Protein AF-A0A9E5Z6N0-F1 (afdb_monomer_lite)

Radius of gyration: 14.16 Å; chains: 1; bounding box: 30×36×36 Å

Foldseek 3Di:
DAPVLDPPWDKDWPDWDWDADPVRWTKIWTWMDTPFKIKIKIKTFAPFLVVLLVVLVVLLVVLVVVVADADQDVVFRSKSAWDWDDDPNAIWIWIWGDAGRMIMIMIMGGDPRNPCSVVVVVSVNVVVVD

Structure (mmCIF, N/CA/C/O backbone):
data_AF-A0A9E5Z6N0-F1
#
_entry.id   AF-A0A9E5Z6N0-F1
#
loop_
_atom_site.group_PDB
_atom_site.id
_atom_site.type_symbol
_atom_site.label_atom_id
_atom_site.label_alt_id
_atom_site.label_comp_id
_atom_site.label_asym_id
_atom_site.label_entity_id
_atom_site.label_seq_id
_atom_site.pdbx_PDB_ins_code
_atom_site.Cartn_x
_atom_site.Cartn_y
_atom_site.Cartn_z
_atom_site.occupancy
_atom_site.B_iso_or_equiv
_atom_site.auth_seq_id
_atom_site.auth_comp_id
_atom_site.auth_asym_id
_atom_site.auth_atom_id
_atom_site.pdbx_PDB_model_num
ATOM 1 N N . MET A 1 1 ? 2.341 -9.655 0.772 1.00 87.31 1 MET A N 1
ATOM 2 C CA . MET A 1 1 ? 2.734 -10.115 -0.575 1.00 87.31 1 MET A CA 1
ATOM 3 C C . MET A 1 1 ? 4.018 -10.941 -0.526 1.00 87.31 1 MET A C 1
ATOM 5 O O . MET A 1 1 ? 4.693 -10.983 0.503 1.00 87.31 1 MET A O 1
ATOM 9 N N . SER A 1 2 ? 4.306 -11.648 -1.619 1.00 91.06 2 SER A N 1
ATOM 10 C CA . SER A 1 2 ? 5.485 -12.487 -1.858 1.00 91.06 2 SER A CA 1
ATOM 11 C C . SER A 1 2 ? 5.763 -12.604 -3.370 1.00 91.06 2 SER A C 1
ATOM 13 O O . SER A 1 2 ? 4.871 -12.320 -4.172 1.00 91.06 2 SER A O 1
ATOM 15 N N . PRO A 1 3 ? 6.942 -13.091 -3.799 1.00 91.31 3 PRO A N 1
ATOM 16 C CA . PRO A 1 3 ? 7.236 -13.311 -5.219 1.00 91.31 3 PRO A CA 1
ATOM 17 C C . PRO A 1 3 ? 6.233 -14.207 -5.962 1.00 91.31 3 PRO A C 1
ATOM 19 O O . PRO A 1 3 ? 5.985 -14.009 -7.148 1.00 91.31 3 PRO A O 1
ATOM 22 N N . ALA A 1 4 ? 5.611 -15.167 -5.268 1.00 90.81 4 ALA A N 1
ATOM 23 C CA . ALA A 1 4 ? 4.626 -16.080 -5.855 1.00 90.81 4 ALA A CA 1
ATOM 24 C C . ALA A 1 4 ? 3.351 -15.373 -6.350 1.00 90.81 4 ALA A C 1
ATOM 26 O O . ALA A 1 4 ? 2.575 -15.954 -7.108 1.00 90.81 4 ALA A O 1
ATOM 27 N N . ASP A 1 5 ? 3.144 -14.122 -5.939 1.00 90.00 5 ASP A N 1
ATOM 28 C CA . ASP A 1 5 ? 1.986 -13.319 -6.318 1.00 90.00 5 ASP A CA 1
ATOM 29 C C . ASP A 1 5 ? 2.128 -12.699 -7.725 1.00 90.00 5 ASP A C 1
ATOM 31 O O . ASP A 1 5 ? 1.175 -12.120 -8.240 1.00 90.00 5 ASP A O 1
ATOM 35 N N . PHE A 1 6 ? 3.287 -12.876 -8.374 1.00 88.56 6 PHE A N 1
ATOM 36 C CA . PHE A 1 6 ? 3.613 -12.345 -9.701 1.00 88.56 6 PHE A CA 1
ATOM 37 C C . PHE A 1 6 ? 3.941 -13.473 -10.697 1.00 88.56 6 PHE A C 1
ATOM 39 O O . PHE A 1 6 ? 5.093 -13.643 -11.110 1.00 88.56 6 PHE A O 1
ATOM 46 N N . PRO A 1 7 ? 2.952 -14.292 -11.098 1.00 86.69 7 PRO A N 1
ATOM 47 C CA . PRO A 1 7 ? 3.198 -15.434 -11.969 1.00 86.69 7 PRO A CA 1
ATOM 48 C C . PRO A 1 7 ? 3.747 -14.992 -13.331 1.00 86.69 7 PRO A C 1
ATOM 50 O O . PRO A 1 7 ? 3.228 -14.079 -13.970 1.00 86.69 7 PRO A O 1
ATOM 53 N N . GLY A 1 8 ? 4.799 -15.672 -13.790 1.00 87.31 8 GLY A N 1
ATOM 54 C CA . GLY A 1 8 ? 5.452 -15.370 -15.068 1.00 87.31 8 GLY A CA 1
ATOM 55 C C . GLY A 1 8 ? 6.408 -14.175 -15.033 1.00 87.31 8 GLY A C 1
ATOM 56 O O . GLY A 1 8 ? 6.970 -13.835 -16.071 1.00 87.31 8 GLY A O 1
ATOM 57 N N . GLN A 1 9 ? 6.628 -13.564 -13.866 1.00 88.06 9 GLN A N 1
ATOM 58 C CA . GLN A 1 9 ? 7.607 -12.495 -13.678 1.00 88.06 9 GLN A CA 1
ATOM 59 C C . GLN A 1 9 ? 8.729 -12.959 -12.746 1.00 88.06 9 GLN A C 1
ATOM 61 O O . GLN A 1 9 ? 8.502 -13.690 -11.783 1.00 88.06 9 GLN A O 1
ATOM 66 N N . ALA A 1 10 ? 9.958 -12.529 -13.031 1.00 91.38 10 ALA A N 1
ATOM 67 C CA . ALA A 1 10 ? 11.084 -12.730 -12.129 1.00 91.38 10 ALA A CA 1
ATOM 68 C C . ALA A 1 10 ? 11.035 -11.654 -11.036 1.00 91.38 10 ALA A C 1
ATOM 70 O O . ALA A 1 10 ? 11.546 -10.554 -11.230 1.00 91.38 10 ALA A O 1
ATOM 71 N N . VAL A 1 11 ? 10.379 -11.970 -9.917 1.00 94.31 11 VAL A N 1
ATOM 72 C CA . VAL A 1 11 ? 10.282 -11.094 -8.743 1.00 94.31 11 VAL A CA 1
ATOM 73 C C . VAL A 1 11 ? 11.128 -11.655 -7.606 1.00 94.31 11 VAL A C 1
ATOM 75 O O . VAL A 1 11 ? 11.117 -12.858 -7.350 1.00 94.31 11 VAL A O 1
ATOM 78 N N . THR A 1 12 ? 11.860 -10.782 -6.922 1.00 94.00 12 THR A N 1
ATOM 79 C CA . THR A 1 12 ? 12.692 -11.117 -5.760 1.00 94.00 12 THR A CA 1
ATOM 80 C C . THR A 1 12 ? 12.160 -10.393 -4.530 1.00 94.00 12 THR A C 1
ATOM 82 O O . THR A 1 12 ? 11.777 -9.230 -4.625 1.00 94.00 12 THR A O 1
ATOM 85 N N . GLU A 1 13 ? 12.120 -11.076 -3.384 1.00 95.38 13 GLU A N 1
ATOM 86 C CA . GLU A 1 13 ? 11.900 -10.429 -2.086 1.00 95.38 13 GLU A CA 1
ATOM 87 C C . GLU A 1 13 ? 13.240 -9.888 -1.589 1.00 95.38 13 GLU A C 1
ATOM 89 O O . GLU A 1 13 ? 14.151 -10.664 -1.302 1.00 95.38 13 GLU A O 1
ATOM 94 N N . ASN A 1 14 ? 13.366 -8.562 -1.535 1.00 92.12 14 ASN A N 1
ATOM 95 C CA . ASN A 1 14 ? 14.593 -7.900 -1.094 1.00 92.12 14 ASN A CA 1
ATOM 96 C C . ASN A 1 14 ? 14.654 -7.835 0.432 1.00 92.12 14 ASN A C 1
ATOM 98 O O . ASN A 1 14 ? 15.719 -7.999 1.026 1.00 92.12 14 ASN A O 1
ATOM 102 N N . SER A 1 15 ? 13.506 -7.578 1.065 1.00 90.50 15 SER A N 1
ATOM 103 C CA . SER A 1 15 ? 13.393 -7.450 2.512 1.00 90.50 15 SER A CA 1
ATOM 104 C C . SER A 1 15 ? 11.999 -7.825 3.011 1.00 90.50 15 SER A C 1
ATOM 106 O O . SER A 1 15 ? 10.985 -7.656 2.325 1.00 90.50 15 SER A O 1
ATOM 108 N N . ARG A 1 16 ? 11.968 -8.325 4.249 1.00 92.06 16 ARG A N 1
ATOM 109 C CA . ARG A 1 16 ? 10.760 -8.525 5.043 1.00 92.06 16 ARG A CA 1
ATOM 110 C C . ARG A 1 16 ? 11.067 -8.192 6.486 1.00 92.06 16 ARG A C 1
ATOM 112 O O . ARG A 1 16 ? 11.857 -8.871 7.139 1.00 92.06 16 ARG A O 1
ATOM 119 N N . GLU A 1 17 ? 10.400 -7.166 6.977 1.00 88.75 17 GLU A N 1
ATOM 120 C CA . GLU A 1 17 ? 10.541 -6.686 8.340 1.00 88.75 17 GLU A CA 1
ATOM 121 C C . GLU A 1 17 ? 9.200 -6.840 9.046 1.00 88.75 17 GLU A C 1
ATOM 123 O O . GLU A 1 17 ? 8.156 -6.453 8.524 1.00 88.75 17 GLU A O 1
ATOM 128 N N . ALA A 1 18 ? 9.227 -7.442 10.229 1.00 85.19 18 ALA A N 1
ATOM 129 C CA . ALA A 1 18 ? 8.089 -7.493 11.128 1.00 85.19 18 ALA A CA 1
ATOM 130 C C . ALA A 1 18 ? 8.493 -6.810 12.430 1.00 85.19 18 ALA A C 1
ATOM 132 O O . ALA A 1 18 ? 9.592 -7.033 12.940 1.00 85.19 18 ALA A O 1
ATOM 133 N N . GLY A 1 19 ? 7.608 -5.981 12.958 1.00 83.69 19 GLY A N 1
ATOM 134 C CA . GLY A 1 19 ? 7.862 -5.226 14.169 1.00 83.69 19 GLY A CA 1
ATOM 135 C C . GLY A 1 19 ? 6.582 -4.670 14.758 1.00 83.69 19 GLY A C 1
ATOM 136 O O . GLY A 1 19 ? 5.481 -5.124 14.453 1.00 83.69 19 GLY A O 1
ATOM 137 N N . GLU A 1 20 ? 6.752 -3.666 15.599 1.00 79.56 20 GLU A N 1
ATOM 138 C CA . GLU A 1 20 ? 5.667 -2.911 16.199 1.00 79.56 20 GLU A CA 1
ATOM 139 C C . GLU A 1 20 ? 5.832 -1.436 15.828 1.00 79.56 20 GLU A C 1
ATOM 141 O O . GLU A 1 20 ? 6.952 -0.934 15.695 1.00 79.56 20 GLU A O 1
ATOM 146 N N . THR A 1 21 ? 4.722 -0.731 15.641 1.00 74.62 21 THR A N 1
ATOM 147 C CA . THR A 1 21 ? 4.728 0.733 15.561 1.00 74.62 21 THR A CA 1
ATOM 148 C C . THR A 1 21 ? 5.085 1.342 16.923 1.00 74.62 21 THR A C 1
ATOM 150 O O . THR A 1 21 ? 5.135 0.664 17.951 1.00 74.62 21 THR A O 1
ATOM 153 N N . SER A 1 22 ? 5.236 2.669 16.974 1.00 70.12 22 SER A N 1
ATOM 154 C CA . SER A 1 22 ? 5.395 3.412 18.235 1.00 70.12 22 SER A CA 1
ATOM 155 C C . SER A 1 22 ? 4.247 3.224 19.236 1.00 70.12 22 SER A C 1
ATOM 157 O O . SER A 1 22 ? 4.408 3.567 2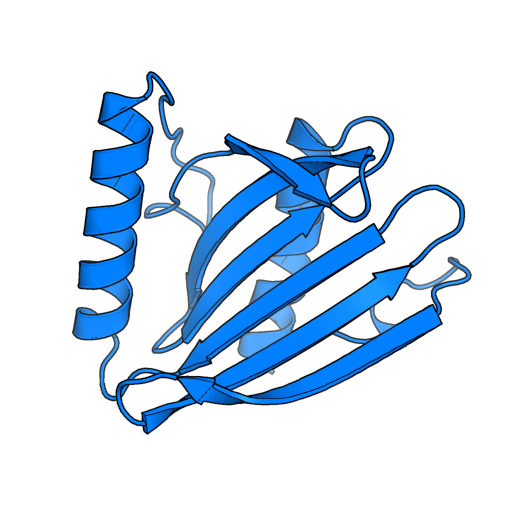0.404 1.00 70.12 22 SER A O 1
ATOM 159 N N . SER A 1 23 ? 3.103 2.702 18.791 1.00 67.44 23 SER A N 1
ATOM 160 C CA . SER A 1 23 ? 1.921 2.444 19.616 1.00 67.44 23 SER A CA 1
ATOM 161 C C . SER A 1 23 ? 1.676 0.941 19.824 1.00 67.44 23 SER A C 1
ATOM 163 O O . SER A 1 23 ? 0.569 0.539 20.169 1.00 67.44 23 SER A O 1
ATOM 165 N N . ALA A 1 24 ? 2.711 0.111 19.640 1.00 73.62 24 ALA A N 1
ATOM 166 C CA . ALA A 1 24 ? 2.661 -1.346 19.786 1.00 73.62 24 ALA A CA 1
ATOM 167 C C . ALA A 1 24 ? 1.689 -2.055 18.818 1.00 73.62 24 ALA A C 1
ATOM 169 O O . ALA A 1 24 ? 1.262 -3.183 19.073 1.00 73.62 24 ALA A O 1
ATOM 170 N N . GLU A 1 25 ? 1.330 -1.427 17.692 1.00 81.69 25 GLU A N 1
ATOM 171 C CA . GLU A 1 25 ? 0.566 -2.119 16.653 1.00 81.69 25 GLU A CA 1
ATOM 172 C C . GLU A 1 25 ? 1.500 -3.016 15.834 1.00 81.69 25 GLU A C 1
ATOM 174 O O . GLU A 1 25 ? 2.516 -2.523 15.334 1.00 81.69 25 GLU A O 1
ATOM 179 N N . PRO A 1 26 ? 1.172 -4.305 15.631 1.00 87.12 26 PRO A N 1
ATOM 180 C CA . PRO A 1 26 ? 1.952 -5.163 14.754 1.00 87.12 26 PRO A CA 1
ATOM 181 C C . PRO A 1 26 ? 2.043 -4.567 13.350 1.00 87.12 26 PRO A C 1
ATOM 183 O O . PRO A 1 26 ? 1.026 -4.260 12.721 1.00 87.12 26 PRO A O 1
ATOM 186 N N . ALA A 1 27 ? 3.265 -4.441 12.851 1.00 90.69 27 ALA A N 1
ATOM 187 C CA . ALA A 1 27 ? 3.566 -3.908 11.539 1.00 90.69 27 ALA A CA 1
ATOM 188 C C . ALA A 1 27 ? 4.412 -4.899 10.742 1.00 90.69 27 ALA A C 1
ATOM 190 O O . ALA A 1 27 ? 5.323 -5.538 11.270 1.00 90.69 27 ALA A O 1
ATOM 191 N N . VAL A 1 28 ? 4.111 -5.017 9.455 1.00 92.00 28 VAL A N 1
ATOM 192 C CA . VAL A 1 28 ? 4.893 -5.803 8.504 1.00 92.00 28 VAL A CA 1
ATOM 193 C C . VAL A 1 28 ? 5.203 -4.931 7.301 1.00 92.00 28 VAL A C 1
ATOM 195 O O . VAL A 1 28 ? 4.316 -4.269 6.769 1.00 92.00 28 VAL A O 1
ATOM 198 N N . GLN A 1 29 ? 6.450 -4.959 6.851 1.00 93.56 29 GLN A N 1
ATOM 199 C CA . GLN A 1 29 ? 6.888 -4.335 5.615 1.00 93.56 29 GLN A CA 1
ATOM 200 C C . GLN A 1 29 ? 7.556 -5.382 4.728 1.00 93.56 29 GLN A C 1
ATOM 202 O O . GLN A 1 29 ? 8.379 -6.166 5.198 1.00 93.56 29 GLN A O 1
ATOM 207 N N . VAL A 1 30 ? 7.189 -5.402 3.451 1.00 95.50 30 VAL A N 1
ATOM 208 C CA . VAL A 1 30 ? 7.762 -6.297 2.445 1.00 95.50 30 VAL A CA 1
ATOM 209 C C . VAL A 1 30 ? 8.158 -5.473 1.235 1.00 95.50 30 VAL A C 1
ATOM 211 O O . VAL A 1 30 ? 7.338 -4.727 0.698 1.00 95.50 30 VAL A O 1
ATOM 214 N N . GLU A 1 31 ? 9.398 -5.638 0.788 1.00 97.31 31 GLU A N 1
ATOM 215 C CA . GLU A 1 31 ? 9.883 -5.050 -0.455 1.00 97.31 31 GLU A CA 1
ATOM 216 C C . GLU A 1 31 ? 10.136 -6.137 -1.496 1.00 97.31 31 GLU A C 1
ATOM 218 O O . GLU A 1 31 ? 10.890 -7.087 -1.262 1.00 97.31 31 GLU A O 1
ATOM 223 N N . LEU A 1 32 ? 9.514 -5.978 -2.662 1.00 96.62 32 LEU A N 1
ATOM 224 C CA . LEU A 1 32 ? 9.657 -6.868 -3.804 1.00 96.62 32 LEU A CA 1
ATOM 225 C C . LEU A 1 32 ? 10.150 -6.081 -5.020 1.00 96.62 32 LEU A C 1
ATOM 227 O O . LEU A 1 32 ? 9.587 -5.035 -5.340 1.00 96.62 32 LEU A O 1
ATOM 231 N N . SER A 1 33 ? 11.124 -6.618 -5.751 1.00 96.00 33 SER A N 1
ATOM 232 C CA . SER A 1 33 ? 11.578 -6.045 -7.024 1.00 96.00 33 SER A CA 1
ATOM 233 C C . SER A 1 33 ? 11.354 -7.005 -8.181 1.00 96.00 33 SER A C 1
ATOM 235 O O . SER A 1 33 ? 11.724 -8.178 -8.112 1.00 96.00 33 SER A O 1
ATOM 237 N N . GLY A 1 34 ? 10.759 -6.484 -9.252 1.00 93.38 34 GLY A N 1
ATOM 238 C CA . GLY A 1 34 ? 10.741 -7.089 -10.578 1.00 93.38 34 GLY A CA 1
ATOM 239 C C . GLY A 1 34 ? 11.799 -6.467 -11.492 1.00 93.38 34 GLY A C 1
ATOM 240 O O . GLY A 1 34 ? 12.664 -5.714 -11.052 1.00 93.38 34 GLY A O 1
ATOM 241 N N . ALA A 1 35 ? 11.725 -6.770 -12.788 1.00 91.75 35 ALA A N 1
ATOM 242 C CA . ALA A 1 35 ? 12.686 -6.259 -13.770 1.00 91.75 35 ALA A CA 1
ATOM 243 C C . ALA A 1 35 ? 12.604 -4.733 -13.976 1.00 91.75 35 ALA A C 1
ATOM 245 O O . ALA A 1 35 ? 13.611 -4.105 -14.292 1.00 91.75 35 ALA A O 1
ATOM 246 N N . ASP A 1 36 ? 11.413 -4.149 -13.830 1.00 92.62 36 ASP A N 1
ATOM 247 C CA . ASP A 1 36 ? 11.114 -2.749 -14.155 1.00 92.62 36 ASP A CA 1
ATOM 248 C C . ASP A 1 36 ? 10.308 -2.020 -13.066 1.00 92.62 36 ASP A C 1
ATOM 250 O O . ASP A 1 36 ? 9.803 -0.918 -13.299 1.00 92.62 36 ASP A O 1
ATOM 254 N N . PHE A 1 37 ? 10.176 -2.622 -11.882 1.00 95.25 37 PHE A N 1
ATOM 255 C CA . PHE A 1 37 ? 9.449 -2.040 -10.760 1.00 95.25 37 PHE A CA 1
ATOM 256 C C . PHE A 1 37 ? 9.987 -2.524 -9.414 1.00 95.25 37 PHE A C 1
ATOM 258 O O . PHE A 1 37 ? 10.504 -3.635 -9.288 1.00 95.25 37 PHE A O 1
ATOM 265 N N . THR A 1 38 ? 9.740 -1.718 -8.390 1.00 97.19 38 THR A N 1
ATOM 266 C CA . THR A 1 38 ? 9.826 -2.101 -6.984 1.00 97.19 38 THR A CA 1
ATOM 267 C C . THR A 1 38 ? 8.489 -1.793 -6.322 1.00 97.19 38 THR A C 1
ATOM 269 O O . THR A 1 38 ? 7.932 -0.709 -6.502 1.00 97.19 38 THR A O 1
ATOM 272 N N . VAL A 1 39 ? 7.968 -2.759 -5.568 1.00 97.12 39 VAL A N 1
ATOM 273 C CA . VAL A 1 39 ? 6.810 -2.595 -4.690 1.00 97.12 39 VAL A CA 1
ATOM 274 C C . VAL A 1 39 ? 7.283 -2.643 -3.250 1.00 97.12 39 VAL A C 1
ATOM 276 O O . VAL A 1 39 ? 7.908 -3.616 -2.833 1.00 97.12 39 VAL A O 1
ATOM 279 N N . LEU A 1 40 ? 6.900 -1.632 -2.481 1.00 97.44 40 LEU A N 1
ATOM 280 C CA . LEU A 1 40 ? 6.949 -1.655 -1.030 1.00 97.44 40 LEU A CA 1
ATOM 281 C C . LEU A 1 40 ? 5.519 -1.749 -0.494 1.00 97.44 40 LEU A C 1
ATOM 283 O O . LEU A 1 40 ? 4.712 -0.835 -0.669 1.00 97.44 40 LEU A O 1
ATOM 287 N N . GLU A 1 41 ? 5.208 -2.862 0.158 1.00 96.12 41 GLU A N 1
ATOM 288 C CA . GLU A 1 41 ? 3.968 -3.053 0.904 1.00 96.12 41 GLU A CA 1
ATOM 289 C C . GLU A 1 41 ? 4.258 -2.844 2.388 1.00 96.12 41 GLU A C 1
ATOM 291 O O . GLU A 1 41 ? 5.173 -3.450 2.945 1.00 96.12 41 GLU A O 1
ATOM 296 N N . SER A 1 42 ? 3.462 -2.011 3.049 1.00 94.62 42 SER A N 1
ATOM 297 C CA . SER A 1 42 ? 3.471 -1.891 4.505 1.00 94.62 42 SER A CA 1
ATOM 298 C C . SER A 1 42 ? 2.070 -2.121 5.044 1.00 94.62 42 SER A C 1
ATOM 300 O O . SER A 1 42 ? 1.106 -1.540 4.551 1.00 94.62 42 SER A O 1
ATOM 302 N N . LEU A 1 43 ? 1.958 -2.948 6.073 1.00 93.62 43 LEU A N 1
ATOM 303 C CA . LEU A 1 43 ? 0.713 -3.278 6.744 1.00 93.62 43 LEU A CA 1
ATOM 304 C C . LEU A 1 43 ? 0.858 -2.980 8.230 1.00 93.62 43 LEU A C 1
ATOM 306 O O . LEU A 1 43 ? 1.803 -3.447 8.857 1.00 93.62 43 LEU A O 1
ATOM 310 N N . VAL A 1 44 ? -0.101 -2.251 8.793 1.00 93.50 44 VAL A N 1
ATOM 311 C CA . VAL A 1 44 ? -0.214 -2.020 10.239 1.00 93.50 44 VAL A CA 1
ATOM 312 C C . VAL A 1 44 ? -1.547 -2.577 10.716 1.00 93.50 44 VAL A C 1
ATOM 314 O O . VAL A 1 44 ? -2.599 -2.215 10.185 1.00 93.50 44 VAL A O 1
ATOM 317 N N . LEU A 1 45 ? -1.509 -3.473 11.700 1.00 93.31 45 LEU A N 1
ATOM 318 C CA . LEU A 1 45 ? -2.690 -4.122 12.255 1.00 93.31 45 LEU A CA 1
ATOM 319 C C . LEU A 1 45 ? -3.168 -3.400 13.515 1.00 93.31 45 LEU A C 1
ATOM 321 O O . LEU A 1 45 ? -2.520 -3.447 14.555 1.00 93.31 45 LEU A O 1
ATOM 325 N N . PHE A 1 46 ? -4.358 -2.814 13.445 1.00 92.44 46 PHE A N 1
ATOM 326 C CA . PHE A 1 46 ? -4.962 -2.106 14.567 1.00 92.44 46 PHE A CA 1
ATOM 327 C C . PHE A 1 46 ? -5.808 -3.027 15.450 1.00 92.44 46 PHE A C 1
ATOM 329 O O . PHE A 1 46 ? -6.308 -4.081 15.031 1.00 92.44 46 PHE A O 1
ATOM 336 N N . GLU A 1 47 ? -6.044 -2.583 16.685 1.00 91.25 47 GLU A N 1
ATOM 337 C CA . GLU A 1 47 ? -6.966 -3.247 17.609 1.00 91.25 47 GLU A CA 1
ATOM 338 C C . GLU A 1 47 ? -8.382 -3.328 17.018 1.00 91.25 47 GLU A C 1
ATOM 340 O O . GLU A 1 47 ? -9.028 -4.376 17.072 1.00 91.25 47 GLU A O 1
ATOM 345 N N . THR A 1 48 ? -8.843 -2.254 16.369 1.00 93.06 48 THR A N 1
ATOM 346 C CA . THR A 1 48 ? -10.181 -2.176 15.769 1.00 93.06 48 THR A CA 1
ATOM 347 C C . THR A 1 48 ? -10.148 -1.602 14.355 1.00 93.06 48 THR A C 1
ATOM 349 O O . THR A 1 48 ? -9.260 -0.831 13.994 1.00 93.06 48 THR A O 1
ATOM 352 N N . ALA A 1 49 ? -11.159 -1.948 13.552 1.00 92.50 49 ALA A N 1
ATOM 353 C CA . ALA A 1 49 ? -11.323 -1.398 12.205 1.00 92.50 49 ALA A CA 1
ATOM 354 C C . ALA A 1 49 ? -11.540 0.123 12.233 1.00 92.50 49 ALA A C 1
ATOM 356 O O . ALA A 1 49 ? -11.039 0.832 11.367 1.00 92.50 49 ALA A O 1
ATOM 357 N N . ASN A 1 50 ? -12.218 0.627 13.269 1.00 94.12 50 ASN A N 1
ATOM 358 C CA . ASN A 1 50 ? -12.471 2.056 13.443 1.00 94.12 50 ASN A CA 1
ATOM 359 C C . ASN A 1 50 ? -11.172 2.852 13.615 1.00 94.12 50 ASN A C 1
ATOM 361 O O . ASN A 1 50 ? -11.075 3.955 13.090 1.00 94.12 50 ASN A O 1
ATOM 365 N N . LEU A 1 51 ? -10.168 2.301 14.308 1.00 94.19 51 LEU A N 1
ATOM 366 C CA . LEU A 1 51 ? -8.859 2.952 14.445 1.00 94.19 51 LEU A CA 1
ATOM 367 C C . LEU A 1 51 ? -8.133 3.035 13.098 1.00 94.19 51 LEU A C 1
ATOM 369 O O . LEU A 1 51 ? -7.653 4.104 12.726 1.00 94.19 51 LEU A O 1
ATOM 373 N N . ALA A 1 52 ? -8.126 1.939 12.334 1.00 94.06 52 ALA A N 1
ATOM 374 C CA . ALA A 1 52 ? -7.533 1.919 10.999 1.00 94.06 52 ALA A CA 1
ATOM 375 C C . ALA A 1 52 ? -8.228 2.924 10.055 1.00 94.06 52 ALA A C 1
ATOM 377 O O . ALA A 1 52 ? -7.565 3.674 9.340 1.00 94.06 52 ALA A O 1
ATOM 378 N N . GLN A 1 53 ? -9.565 2.989 10.094 1.00 94.75 53 GLN A N 1
ATOM 379 C CA . GLN A 1 53 ? -10.364 3.942 9.312 1.00 94.75 53 GLN A CA 1
ATOM 380 C C . GLN A 1 53 ? -10.156 5.395 9.746 1.00 94.75 53 GLN A C 1
ATOM 382 O O . GLN A 1 53 ? -10.098 6.282 8.895 1.00 94.75 53 GLN A O 1
ATOM 387 N N . ALA A 1 54 ? -10.032 5.658 11.049 1.00 94.81 54 ALA A N 1
ATOM 388 C CA . ALA A 1 54 ? -9.757 6.996 11.561 1.00 94.81 54 ALA A CA 1
ATOM 389 C C . ALA A 1 54 ? -8.395 7.499 11.068 1.00 94.81 54 ALA A C 1
ATOM 391 O O . ALA A 1 54 ? -8.294 8.632 10.598 1.00 94.81 54 ALA A O 1
ATOM 392 N N . LEU A 1 55 ? -7.373 6.637 11.091 1.00 94.62 55 LEU A N 1
ATOM 393 C CA . LEU A 1 55 ? -6.054 6.983 10.568 1.00 94.62 55 LEU A CA 1
ATOM 394 C C . LEU A 1 55 ? -6.085 7.201 9.050 1.00 94.62 55 LEU A C 1
ATOM 396 O O . LEU A 1 55 ? -5.558 8.203 8.571 1.00 94.62 55 LEU A O 1
ATOM 400 N N . LEU A 1 56 ? -6.760 6.324 8.296 1.00 95.62 56 LEU A N 1
ATOM 401 C CA . LEU A 1 56 ? -6.950 6.506 6.853 1.00 95.62 56 LEU A CA 1
ATOM 402 C C . LEU A 1 56 ? -7.673 7.821 6.532 1.00 95.62 56 LEU A C 1
ATOM 404 O O . LEU A 1 56 ? -7.300 8.511 5.588 1.00 95.62 56 LEU A O 1
ATOM 408 N N . SER A 1 57 ? -8.671 8.195 7.334 1.00 94.75 57 SER A N 1
ATOM 409 C CA . SER A 1 57 ? -9.391 9.462 7.179 1.00 94.75 57 SER A CA 1
ATOM 410 C C . SER A 1 57 ? -8.477 10.666 7.400 1.00 94.75 57 SER A C 1
ATOM 412 O O . SER A 1 57 ? -8.555 11.622 6.633 1.00 94.75 57 SER A O 1
ATOM 414 N N . GLY A 1 58 ? -7.586 10.606 8.397 1.00 94.94 58 GLY A N 1
ATOM 415 C CA . GLY A 1 58 ? -6.562 11.631 8.618 1.00 94.94 58 GLY A CA 1
ATOM 416 C C . GLY A 1 58 ? -5.611 11.758 7.426 1.00 94.94 58 GLY A C 1
ATOM 417 O O . GLY A 1 58 ? -5.459 12.844 6.877 1.00 94.94 58 GLY A O 1
ATOM 418 N N . ILE A 1 59 ? -5.076 10.632 6.940 1.00 94.50 59 ILE A N 1
ATOM 419 C CA . ILE A 1 59 ? -4.212 10.596 5.747 1.00 94.50 59 ILE A CA 1
ATOM 420 C C . ILE A 1 59 ? -4.932 11.200 4.531 1.00 94.50 59 ILE A C 1
ATOM 422 O O . ILE A 1 59 ? -4.368 12.028 3.817 1.00 94.50 59 ILE A O 1
ATOM 426 N N . LYS A 1 60 ? -6.200 10.829 4.320 1.00 93.75 60 LYS A N 1
ATOM 427 C CA . LYS A 1 60 ? -7.032 11.346 3.228 1.00 93.75 60 LYS A CA 1
ATOM 428 C C . LYS A 1 60 ? -7.233 12.857 3.320 1.00 93.75 60 LYS A C 1
ATOM 430 O O . LYS A 1 60 ? -7.182 13.544 2.303 1.00 93.75 60 LYS A O 1
ATOM 435 N N . GLN A 1 61 ? -7.459 13.388 4.520 1.00 94.00 61 GLN A N 1
ATOM 436 C CA . GLN A 1 61 ? -7.575 14.831 4.740 1.00 94.00 61 GLN A CA 1
ATOM 437 C C . GLN A 1 61 ? -6.264 15.557 4.429 1.00 94.00 61 GLN A C 1
ATOM 439 O O . GLN A 1 61 ? -6.285 16.570 3.724 1.00 94.00 61 GLN A O 1
ATOM 444 N N . ASP A 1 62 ? -5.134 15.012 4.877 1.00 93.00 62 ASP A N 1
ATOM 445 C CA . ASP A 1 62 ? -3.812 15.571 4.597 1.00 93.00 62 ASP A CA 1
ATOM 446 C C . ASP A 1 62 ? -3.532 15.597 3.089 1.00 93.00 62 ASP A C 1
ATOM 448 O O . ASP A 1 62 ? -3.090 16.612 2.552 1.00 93.00 62 ASP A O 1
ATOM 452 N N . GLN A 1 63 ? -3.873 14.532 2.367 1.00 91.50 63 GLN A N 1
ATOM 453 C CA . GLN A 1 63 ? -3.731 14.462 0.910 1.00 91.50 63 GLN A CA 1
ATOM 454 C C . GLN A 1 63 ? -4.603 15.479 0.176 1.00 91.50 63 GLN A C 1
ATOM 456 O O . GLN A 1 63 ? -4.132 16.143 -0.750 1.00 91.50 63 GLN A O 1
ATOM 461 N N . ILE A 1 64 ? -5.856 15.647 0.607 1.00 93.50 64 ILE A N 1
ATOM 462 C CA . ILE A 1 64 ? -6.751 16.670 0.055 1.00 93.50 64 ILE A CA 1
ATOM 463 C C . ILE A 1 64 ? -6.155 18.066 0.258 1.00 93.50 64 ILE A C 1
ATOM 465 O O . ILE A 1 64 ? -6.182 18.883 -0.663 1.00 93.50 64 ILE A O 1
ATOM 469 N N . SER A 1 65 ? -5.558 18.332 1.423 1.00 93.56 65 SER A N 1
ATOM 470 C CA . SER A 1 65 ? -4.889 19.612 1.694 1.00 93.56 65 SER A CA 1
ATOM 471 C C . SER A 1 65 ? -3.684 19.866 0.775 1.00 93.56 65 SER A C 1
ATOM 473 O O . SER A 1 65 ? -3.363 21.015 0.478 1.00 93.56 65 SER A O 1
ATOM 475 N N . GLN A 1 66 ? -3.066 18.795 0.268 1.00 89.38 66 GLN A N 1
ATOM 476 C CA . GLN A 1 66 ? -1.963 18.826 -0.694 1.00 89.38 66 GLN A CA 1
ATOM 477 C C . GLN A 1 66 ? -2.441 18.837 -2.158 1.00 89.38 66 GLN A C 1
ATOM 479 O O . GLN A 1 66 ? -1.624 18.796 -3.076 1.00 89.38 66 GLN A O 1
ATOM 484 N N . GLY A 1 67 ? -3.755 18.916 -2.400 1.00 91.06 67 GLY A N 1
ATOM 485 C CA . GLY A 1 67 ? -4.337 19.011 -3.740 1.00 91.06 67 GLY A CA 1
ATOM 486 C C . GLY A 1 67 ? -4.615 17.668 -4.422 1.00 91.06 67 GLY A C 1
ATOM 487 O O . GLY A 1 67 ? -5.005 17.651 -5.590 1.00 91.06 67 GLY A O 1
ATOM 488 N N . VAL A 1 68 ? -4.464 16.542 -3.720 1.00 91.00 68 VAL A N 1
ATOM 489 C CA . VAL A 1 68 ? -4.892 15.231 -4.227 1.00 91.00 68 VAL A CA 1
ATOM 490 C C . VAL A 1 68 ? -6.415 15.147 -4.151 1.00 91.00 68 VAL A C 1
ATOM 492 O O . VAL A 1 68 ? -7.016 15.465 -3.130 1.00 91.00 68 VAL A O 1
ATOM 495 N N . THR A 1 69 ? -7.059 14.694 -5.227 1.00 89.00 69 THR A N 1
ATOM 496 C CA . THR A 1 69 ? -8.504 14.421 -5.238 1.00 89.00 69 THR A CA 1
ATOM 497 C C . THR A 1 69 ? -8.728 12.910 -5.294 1.00 89.00 69 THR A C 1
ATOM 499 O O . THR A 1 69 ? -8.624 12.330 -6.377 1.00 89.00 69 THR A O 1
ATOM 502 N N . PRO A 1 70 ? -9.021 12.247 -4.159 1.00 87.62 70 PRO A N 1
ATOM 503 C CA . PRO A 1 70 ? -9.264 10.811 -4.131 1.00 87.62 70 PRO A CA 1
ATOM 504 C C . PRO A 1 70 ? -10.530 10.491 -4.922 1.00 87.62 70 PRO A C 1
ATOM 506 O O . PRO A 1 70 ? -11.610 10.997 -4.608 1.00 87.62 70 PRO A O 1
ATOM 509 N N . GLN A 1 71 ? -10.407 9.646 -5.941 1.00 87.12 71 GLN A N 1
ATOM 510 C CA . GLN A 1 71 ? -11.566 9.115 -6.646 1.00 87.12 71 GLN A CA 1
ATOM 511 C C . GLN A 1 71 ? -11.987 7.790 -6.006 1.00 87.12 71 GLN A C 1
ATOM 513 O O . GLN A 1 71 ? -11.121 6.982 -5.657 1.00 87.12 71 GLN A O 1
ATOM 518 N N . PRO A 1 72 ? -13.295 7.541 -5.834 1.00 85.94 72 PRO A N 1
ATOM 519 C CA . PRO A 1 72 ? -13.757 6.238 -5.391 1.00 85.94 72 PRO A CA 1
ATOM 520 C C . PRO A 1 72 ? -13.396 5.196 -6.453 1.00 85.94 72 PRO A C 1
ATOM 522 O O . PRO A 1 72 ? -13.750 5.338 -7.623 1.00 85.94 72 PRO A O 1
ATOM 525 N N . ILE A 1 73 ? -12.688 4.153 -6.032 1.00 90.44 73 ILE A N 1
ATOM 526 C CA . ILE A 1 73 ? -12.382 2.978 -6.846 1.00 90.44 73 ILE A CA 1
ATOM 527 C C . ILE A 1 73 ? -13.179 1.819 -6.265 1.00 90.44 73 ILE A C 1
ATOM 529 O O . ILE A 1 73 ? -13.216 1.657 -5.047 1.00 90.44 73 ILE A O 1
ATOM 533 N N . GLU A 1 74 ? -13.816 1.023 -7.122 1.00 88.75 74 GLU A N 1
ATOM 534 C CA . GLU A 1 74 ? -14.586 -0.145 -6.689 1.00 88.75 74 GLU A CA 1
ATOM 535 C C . GLU A 1 74 ? -13.721 -1.067 -5.819 1.00 88.75 74 GLU A C 1
ATOM 537 O O . GLU A 1 74 ? -12.635 -1.504 -6.216 1.00 88.75 74 GLU A O 1
ATOM 542 N N . GLY A 1 75 ? -14.196 -1.335 -4.604 1.00 87.06 75 GLY A N 1
ATOM 543 C CA . GLY A 1 75 ? -13.485 -2.112 -3.603 1.00 87.06 75 GLY A CA 1
ATOM 544 C C . GLY A 1 75 ? -12.471 -1.331 -2.758 1.00 87.06 75 GLY A C 1
ATOM 545 O O . GLY A 1 75 ? -11.879 -1.918 -1.852 1.00 87.06 75 GLY A O 1
ATOM 546 N N . PHE A 1 76 ? -12.271 -0.045 -3.020 1.00 91.38 76 PHE A N 1
ATOM 547 C CA . PHE A 1 76 ? -11.394 0.848 -2.266 1.00 91.38 76 PHE A CA 1
ATOM 548 C C . PHE A 1 76 ? -12.087 2.191 -2.024 1.00 91.38 76 PHE A C 1
ATOM 550 O O . PHE A 1 76 ? -11.502 3.252 -2.219 1.00 91.38 76 PHE A O 1
ATOM 557 N N . GLU A 1 77 ? -13.353 2.168 -1.630 1.00 85.44 77 GLU A N 1
ATOM 558 C CA . GLU A 1 77 ? -14.207 3.354 -1.531 1.00 85.44 77 GLU A CA 1
ATOM 559 C C . GLU A 1 77 ? -13.610 4.429 -0.600 1.00 85.44 77 GLU A C 1
ATOM 561 O O . GLU A 1 77 ? -13.645 5.622 -0.911 1.00 85.44 77 GLU A O 1
ATOM 566 N N . ASP A 1 78 ? -12.953 4.001 0.481 1.00 86.19 78 ASP A N 1
ATOM 567 C CA . ASP A 1 78 ? -12.327 4.879 1.475 1.00 86.19 78 ASP A CA 1
ATOM 568 C C . ASP A 1 78 ? -10.840 5.171 1.214 1.00 86.19 78 ASP A C 1
ATOM 570 O O . ASP A 1 78 ? -10.139 5.633 2.108 1.00 86.19 78 ASP A O 1
ATOM 574 N N . ASN A 1 79 ? -10.338 4.952 -0.006 1.00 92.44 79 ASN A N 1
ATOM 575 C CA . ASN A 1 79 ? -8.928 5.176 -0.326 1.00 92.44 79 ASN A CA 1
ATOM 576 C C . ASN A 1 79 ? -8.453 6.626 -0.130 1.00 92.44 79 ASN A C 1
ATOM 578 O O . ASN A 1 79 ? -9.217 7.597 -0.153 1.00 92.44 79 ASN A O 1
ATOM 582 N N . SER A 1 80 ? -7.136 6.729 -0.010 1.00 93.94 80 SER A N 1
ATOM 583 C CA . SER A 1 80 ? -6.374 7.963 0.159 1.00 93.94 80 SER A CA 1
ATOM 584 C C . SER A 1 80 ? -6.191 8.753 -1.160 1.00 93.94 80 SER A C 1
ATOM 586 O O . SER A 1 80 ? -5.811 9.914 -1.195 1.00 93.94 80 SER A O 1
ATOM 588 N N . GLY A 1 81 ? -6.457 8.132 -2.303 1.00 93.81 81 GLY A N 1
ATOM 589 C CA . GLY A 1 81 ? -5.977 8.584 -3.605 1.00 93.81 81 GLY A CA 1
ATOM 590 C C . GLY A 1 81 ? -4.511 8.205 -3.805 1.00 93.81 81 GLY A C 1
ATOM 591 O O . GLY A 1 81 ? -3.853 7.701 -2.891 1.00 93.81 81 GLY A O 1
ATOM 592 N N . VAL A 1 82 ? -4.013 8.433 -5.019 1.00 94.88 82 VAL A N 1
ATOM 593 C CA . VAL A 1 82 ? -2.615 8.172 -5.380 1.00 94.88 82 VAL A CA 1
ATOM 594 C C . VAL A 1 82 ? -1.806 9.452 -5.206 1.00 94.88 82 VAL A C 1
ATOM 596 O O . VAL A 1 82 ? -2.160 10.488 -5.768 1.00 94.88 82 VAL A O 1
ATOM 599 N N . ILE A 1 83 ? -0.710 9.372 -4.456 1.00 93.62 83 ILE A N 1
ATOM 600 C CA . ILE A 1 83 ? 0.261 10.457 -4.284 1.00 93.62 83 ILE A CA 1
ATOM 601 C C . ILE A 1 83 ? 1.548 10.107 -5.034 1.00 93.62 83 ILE A C 1
ATOM 603 O O . ILE A 1 83 ? 1.913 8.934 -5.129 1.00 93.62 83 ILE A O 1
ATOM 607 N N . GLY A 1 84 ? 2.253 11.120 -5.538 1.00 93.44 84 GLY A N 1
ATOM 608 C CA . GLY A 1 84 ? 3.655 10.977 -5.928 1.00 93.44 84 GLY A CA 1
ATOM 609 C C . GLY A 1 84 ? 4.564 10.876 -4.701 1.00 93.44 84 GLY A C 1
ATOM 610 O O . GLY A 1 84 ? 4.370 11.598 -3.727 1.00 93.44 84 GLY A O 1
ATOM 611 N N . ASP A 1 85 ? 5.546 9.987 -4.756 1.00 93.94 85 ASP A N 1
ATOM 612 C CA . ASP A 1 85 ? 6.484 9.706 -3.665 1.00 93.94 85 ASP A CA 1
ATOM 613 C C . ASP A 1 85 ? 7.864 9.353 -4.247 1.00 93.94 85 ASP A C 1
ATOM 615 O O . ASP A 1 85 ? 8.048 9.392 -5.468 1.00 93.94 85 ASP A O 1
ATOM 619 N N . GLN A 1 86 ? 8.828 8.989 -3.404 1.00 95.38 86 GLN A N 1
ATOM 620 C CA . GLN A 1 86 ? 10.106 8.422 -3.830 1.00 95.38 86 GLN A CA 1
ATOM 621 C C . GLN A 1 86 ? 10.412 7.116 -3.097 1.00 95.38 86 GLN A C 1
ATOM 623 O O . GLN A 1 86 ? 10.237 7.010 -1.885 1.00 95.38 86 GLN A O 1
ATOM 628 N N . LEU A 1 87 ? 10.930 6.127 -3.825 1.00 95.06 87 LEU A N 1
ATOM 629 C CA . LEU A 1 87 ? 11.426 4.872 -3.260 1.00 95.06 87 LEU A CA 1
ATOM 630 C C . LEU A 1 87 ? 12.804 4.583 -3.849 1.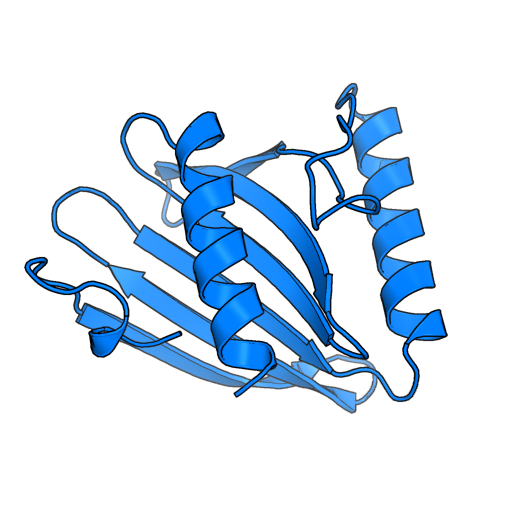00 95.06 87 LEU A C 1
ATOM 632 O O . LEU A 1 87 ? 12.955 4.506 -5.063 1.00 95.06 87 LEU A O 1
ATOM 636 N N . HIS A 1 88 ? 13.819 4.468 -2.988 1.00 93.31 88 HIS A N 1
ATOM 637 C CA . HIS A 1 88 ? 15.226 4.294 -3.390 1.00 93.31 88 HIS A CA 1
ATOM 638 C C . HIS A 1 88 ? 15.754 5.362 -4.367 1.00 93.31 88 HIS A C 1
ATOM 640 O O . HIS A 1 88 ? 16.694 5.120 -5.116 1.00 93.31 88 HIS A O 1
ATOM 646 N N . GLY A 1 89 ? 15.174 6.566 -4.330 1.00 92.81 89 GLY A N 1
ATOM 647 C CA . GLY A 1 89 ? 15.523 7.678 -5.221 1.00 92.81 89 GLY A CA 1
ATOM 648 C C . GLY A 1 89 ? 14.765 7.694 -6.552 1.00 92.81 89 GLY A C 1
ATOM 649 O O . GLY A 1 89 ? 14.869 8.683 -7.276 1.00 92.81 89 GLY A O 1
ATOM 650 N N . ASP A 1 90 ? 13.973 6.662 -6.847 1.00 95.00 90 ASP A N 1
ATOM 651 C CA . ASP A 1 90 ? 13.092 6.619 -8.011 1.00 95.00 90 ASP A CA 1
ATOM 652 C C . ASP A 1 90 ? 11.734 7.239 -7.693 1.00 95.00 90 ASP A C 1
ATOM 654 O O . ASP A 1 90 ? 11.209 7.089 -6.586 1.00 95.00 90 ASP A O 1
ATOM 658 N N . ASP A 1 91 ? 11.120 7.879 -8.690 1.00 96.94 91 ASP A N 1
ATOM 659 C CA . ASP A 1 91 ? 9.743 8.330 -8.553 1.00 96.94 91 ASP A CA 1
ATOM 660 C C . ASP A 1 91 ? 8.803 7.140 -8.314 1.00 96.94 91 ASP A C 1
ATOM 662 O O . ASP A 1 91 ? 8.773 6.162 -9.074 1.00 96.94 91 ASP A O 1
ATOM 666 N N . ALA A 1 92 ? 7.944 7.289 -7.315 1.00 97.88 92 ALA A N 1
ATOM 667 C CA . ALA A 1 92 ? 6.980 6.289 -6.909 1.00 97.88 92 ALA A CA 1
ATOM 668 C C . ALA A 1 92 ? 5.548 6.843 -6.891 1.00 97.88 92 ALA A C 1
ATOM 670 O O . ALA A 1 92 ? 5.304 8.052 -6.952 1.00 97.88 92 ALA A O 1
ATOM 671 N N . SER A 1 93 ? 4.588 5.927 -6.852 1.00 97.44 93 SER A N 1
ATOM 672 C CA . SER A 1 93 ? 3.183 6.201 -6.579 1.00 97.44 93 SER A CA 1
ATOM 673 C C . SER A 1 93 ? 2.774 5.460 -5.319 1.00 97.44 93 SER A C 1
ATOM 675 O O . SER A 1 93 ? 2.955 4.245 -5.241 1.00 97.44 93 SER A O 1
ATOM 677 N N . THR A 1 94 ? 2.213 6.190 -4.358 1.00 96.94 94 THR A N 1
ATOM 678 C CA . THR A 1 94 ? 1.800 5.660 -3.057 1.00 96.94 94 THR A CA 1
ATOM 679 C C . THR A 1 94 ? 0.291 5.808 -2.872 1.00 96.94 94 THR A C 1
ATOM 681 O O . THR A 1 94 ? -0.270 6.861 -3.174 1.00 96.94 94 THR A O 1
ATOM 684 N N . LEU A 1 95 ? -0.370 4.777 -2.343 1.00 95.94 95 LEU A N 1
ATOM 685 C CA . LEU A 1 95 ? -1.752 4.855 -1.859 1.00 95.94 95 LEU A CA 1
ATOM 686 C C . LEU A 1 95 ? -1.927 4.094 -0.546 1.00 95.94 95 LEU A C 1
ATOM 688 O O . LEU A 1 95 ? -1.185 3.156 -0.246 1.00 95.94 95 LEU A O 1
ATOM 692 N N . PHE A 1 96 ? -2.961 4.475 0.198 1.00 96.56 96 PHE A N 1
ATOM 693 C CA . PHE A 1 96 ? -3.388 3.833 1.431 1.00 96.56 96 PHE A CA 1
ATOM 694 C C . PHE A 1 96 ? -4.840 3.363 1.327 1.00 96.56 96 PHE A C 1
ATOM 696 O O . PHE A 1 96 ? -5.697 4.043 0.750 1.00 96.56 96 PHE A O 1
ATOM 703 N N . PHE A 1 97 ? -5.124 2.211 1.927 1.00 95.75 97 PHE A N 1
ATOM 704 C CA . PHE A 1 97 ? -6.477 1.685 2.089 1.00 95.75 97 PHE A CA 1
ATOM 705 C C . PHE A 1 97 ? -6.589 0.827 3.350 1.00 95.75 97 PHE A C 1
ATOM 707 O O . PHE A 1 97 ? -5.587 0.384 3.907 1.00 95.75 97 PHE A O 1
ATOM 714 N N . VAL A 1 98 ? -7.818 0.572 3.796 1.00 94.62 98 VAL A N 1
ATOM 715 C CA . VAL A 1 98 ? -8.095 -0.308 4.937 1.00 94.62 98 VAL A CA 1
ATOM 716 C C . VAL A 1 98 ? -8.728 -1.609 4.460 1.00 94.62 98 VAL A C 1
ATOM 718 O O . VAL A 1 98 ? -9.647 -1.608 3.643 1.00 94.62 98 VAL A O 1
ATOM 721 N N . GLN A 1 99 ? -8.264 -2.726 5.016 1.00 92.06 99 GLN A N 1
ATOM 722 C CA . GLN A 1 99 ? -8.859 -4.047 4.835 1.00 92.06 99 GLN A CA 1
ATOM 723 C C . GLN A 1 99 ? -9.064 -4.690 6.212 1.00 92.06 99 GLN A C 1
ATOM 725 O O . GLN A 1 99 ? -8.129 -5.134 6.877 1.00 92.06 99 GLN A O 1
ATOM 730 N N . GLY A 1 100 ? -10.316 -4.710 6.678 1.00 91.75 100 GLY A N 1
ATOM 731 C CA . GLY A 1 100 ? -10.645 -5.149 8.036 1.00 91.75 100 GLY A CA 1
ATOM 732 C C . GLY A 1 100 ? -10.037 -4.219 9.090 1.00 91.75 100 GLY A C 1
ATOM 733 O O . GLY A 1 100 ? -10.442 -3.067 9.202 1.00 91.75 100 GLY A O 1
ATOM 734 N N . ARG A 1 101 ? -9.077 -4.728 9.870 1.00 93.06 101 ARG A N 1
ATOM 735 C CA . ARG A 1 101 ? -8.341 -3.960 10.895 1.00 93.06 101 ARG A CA 1
ATOM 736 C C . ARG A 1 101 ? -6.958 -3.496 10.434 1.00 93.06 101 ARG A C 1
ATOM 738 O O . ARG A 1 101 ? -6.234 -2.890 11.215 1.00 93.06 101 ARG A O 1
ATOM 745 N N . ALA A 1 102 ? -6.572 -3.823 9.206 1.00 93.12 102 ALA A N 1
ATOM 746 C CA . ALA A 1 102 ? -5.270 -3.476 8.668 1.00 93.12 102 ALA A CA 1
ATOM 747 C C . ALA A 1 102 ? -5.350 -2.172 7.870 1.00 93.12 102 ALA A C 1
ATOM 749 O O . ALA A 1 102 ? -6.199 -2.055 6.983 1.00 93.12 102 ALA A O 1
ATOM 750 N N . LEU A 1 103 ? -4.452 -1.229 8.154 1.00 95.25 103 LEU A N 1
ATOM 751 C CA . LEU A 1 103 ? -4.106 -0.163 7.216 1.00 95.25 103 LEU A CA 1
ATOM 752 C C . LEU A 1 103 ? -2.984 -0.680 6.320 1.00 95.25 103 LEU A C 1
ATOM 754 O O . LEU A 1 103 ? -1.960 -1.148 6.819 1.00 95.25 103 LEU A O 1
ATOM 758 N N . VAL A 1 104 ? -3.176 -0.582 5.013 1.00 95.50 104 VAL A N 1
ATOM 759 C CA . VAL A 1 104 ? -2.215 -1.021 4.004 1.00 95.50 104 VAL A CA 1
ATOM 760 C C . VAL A 1 104 ? -1.725 0.196 3.233 1.00 95.50 104 VAL A C 1
ATOM 762 O O . VAL A 1 104 ? -2.533 0.986 2.746 1.00 95.50 104 VAL A O 1
ATOM 765 N N . ARG A 1 105 ? -0.404 0.328 3.113 1.00 96.81 105 ARG A N 1
ATOM 766 C CA . ARG A 1 105 ? 0.292 1.263 2.228 1.00 96.81 105 ARG A CA 1
ATOM 767 C C . ARG A 1 105 ? 0.939 0.470 1.104 1.00 96.81 105 ARG A C 1
ATOM 769 O O . ARG A 1 105 ? 1.685 -0.468 1.376 1.00 96.81 105 ARG A O 1
ATOM 776 N N . ILE A 1 106 ? 0.703 0.890 -0.132 1.00 97.62 106 ILE A N 1
ATOM 777 C CA . ILE A 1 106 ? 1.410 0.383 -1.307 1.00 97.62 106 ILE A CA 1
ATOM 778 C C . ILE A 1 106 ? 2.171 1.539 -1.930 1.00 97.62 106 ILE A C 1
ATOM 780 O O . ILE A 1 106 ? 1.555 2.545 -2.272 1.00 97.62 106 ILE A O 1
ATOM 784 N N . THR A 1 107 ? 3.475 1.364 -2.114 1.00 97.81 107 THR A N 1
ATOM 785 C CA . THR A 1 107 ? 4.340 2.265 -2.879 1.00 97.81 107 THR A CA 1
ATOM 786 C C . THR A 1 107 ? 4.918 1.492 -4.060 1.00 97.81 107 THR A C 1
ATOM 788 O O . THR A 1 107 ? 5.475 0.412 -3.878 1.00 97.81 107 THR A O 1
ATOM 791 N N . LEU A 1 108 ? 4.765 2.023 -5.272 1.00 98.25 108 LEU A N 1
ATOM 792 C CA . LEU A 1 108 ? 5.172 1.374 -6.520 1.00 98.25 108 LEU A CA 1
ATOM 793 C C . LEU A 1 108 ? 6.048 2.310 -7.360 1.00 98.25 108 LEU A C 1
ATOM 795 O O . LEU A 1 108 ? 5.630 3.425 -7.676 1.00 98.25 108 LEU A O 1
ATOM 799 N N . THR A 1 109 ? 7.218 1.834 -7.782 1.00 98.00 109 THR A N 1
ATOM 800 C CA . THR A 1 109 ? 8.046 2.483 -8.813 1.00 98.00 109 THR A CA 1
ATOM 801 C C . THR A 1 109 ? 7.786 1.882 -10.197 1.00 98.00 109 THR A C 1
ATOM 803 O O . THR A 1 109 ? 7.046 0.909 -10.352 1.00 98.00 109 THR A O 1
ATOM 806 N N . GLY A 1 110 ? 8.400 2.466 -11.226 1.00 94.69 110 GLY A N 1
ATOM 807 C CA . GLY A 1 110 ? 8.360 1.940 -12.590 1.00 94.69 110 GLY A CA 1
ATOM 808 C C . GLY A 1 110 ? 7.368 2.647 -13.517 1.00 94.69 110 GLY A C 1
ATOM 809 O O . GLY A 1 110 ? 6.707 3.633 -13.171 1.00 94.69 110 GLY A O 1
ATOM 810 N N . SER A 1 111 ? 7.299 2.158 -14.756 1.00 93.25 111 SER A N 1
ATOM 811 C CA . SER A 1 111 ? 6.498 2.774 -15.823 1.00 93.25 111 SER A CA 1
ATOM 812 C C . SER A 1 111 ? 5.001 2.525 -15.633 1.00 93.25 111 SER A C 1
ATOM 814 O O . SER A 1 111 ? 4.576 1.377 -15.470 1.00 93.25 111 SER A O 1
ATOM 816 N N . GLY A 1 112 ? 4.192 3.587 -15.720 1.00 91.62 112 GLY A N 1
ATOM 817 C CA . GLY A 1 112 ? 2.736 3.521 -15.510 1.00 91.62 112 GLY A CA 1
ATOM 818 C C . GLY A 1 112 ? 2.338 3.303 -14.047 1.00 91.62 112 GLY A C 1
ATOM 819 O O . GLY A 1 112 ? 1.278 2.750 -13.765 1.00 91.62 112 GLY A O 1
ATOM 820 N N . ARG A 1 113 ? 3.218 3.672 -13.105 1.00 93.88 113 ARG A N 1
ATOM 821 C CA . ARG A 1 113 ? 2.993 3.524 -11.660 1.00 93.88 113 ARG A CA 1
ATOM 822 C C . ARG A 1 113 ? 1.677 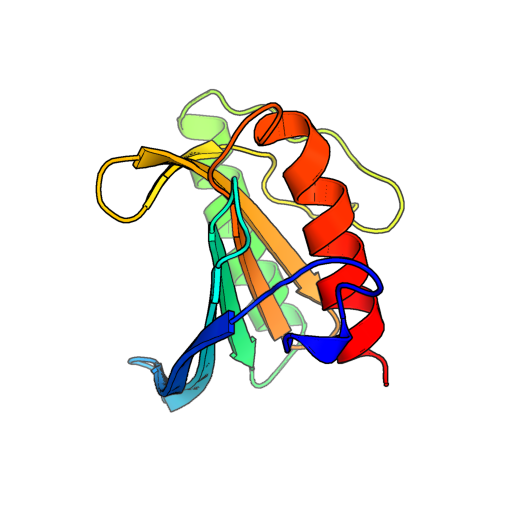4.137 -11.141 1.00 93.88 113 ARG A C 1
ATOM 824 O O . ARG A 1 113 ? 1.072 3.472 -10.300 1.00 93.88 113 ARG A O 1
ATOM 831 N N . PRO A 1 114 ? 1.164 5.296 -11.619 1.00 91.12 114 PRO A N 1
ATOM 832 C CA . PRO A 1 114 ? -0.067 5.861 -11.059 1.00 91.12 114 PRO A CA 1
ATOM 833 C C . PRO A 1 114 ? -1.306 5.011 -11.358 1.00 91.12 114 PRO A C 1
ATOM 835 O O . PRO A 1 114 ? -2.230 4.964 -10.549 1.00 91.12 114 PRO A O 1
ATOM 838 N N . GLU A 1 115 ? -1.327 4.316 -12.497 1.00 91.06 115 GLU A N 1
ATOM 839 C CA . GLU A 1 115 ? -2.413 3.412 -12.866 1.00 91.06 115 GLU A CA 1
ATOM 840 C C . GLU A 1 115 ? -2.204 2.013 -12.268 1.00 91.06 115 GLU A C 1
ATOM 842 O O . GLU A 1 115 ? -3.122 1.448 -11.670 1.00 91.06 115 GLU A O 1
ATOM 847 N N . LYS A 1 116 ? -0.984 1.467 -12.374 1.00 94.38 116 LYS A N 1
ATOM 848 C CA . LYS A 1 116 ? -0.652 0.095 -11.949 1.00 94.38 116 LYS A CA 1
ATOM 849 C C . LYS A 1 116 ? -0.702 -0.120 -10.438 1.00 94.38 116 LYS A C 1
ATOM 851 O O . LYS A 1 116 ? -0.908 -1.248 -9.994 1.00 94.38 116 LYS A O 1
ATOM 856 N N . VAL A 1 117 ? -0.532 0.928 -9.630 1.00 95.75 117 VAL A N 1
ATOM 857 C CA . VAL A 1 117 ? -0.567 0.808 -8.161 1.00 95.75 117 VAL A CA 1
ATOM 858 C C . VAL A 1 117 ? -1.906 0.243 -7.661 1.00 95.75 117 VAL A C 1
ATOM 860 O O . VAL A 1 117 ? -1.939 -0.466 -6.657 1.00 95.75 117 VAL A O 1
ATOM 863 N N . TRP A 1 118 ? -3.001 0.452 -8.402 1.00 95.31 118 TRP A N 1
ATOM 864 C CA . TRP A 1 118 ? -4.308 -0.132 -8.087 1.00 95.31 118 TRP A CA 1
ATOM 865 C C . TRP A 1 118 ? -4.366 -1.644 -8.297 1.00 95.31 118 TRP A C 1
ATOM 867 O O . TRP A 1 118 ? -5.030 -2.339 -7.528 1.00 95.31 118 TRP A O 1
ATOM 877 N N . ASP A 1 119 ? -3.662 -2.173 -9.297 1.00 94.00 119 ASP A N 1
ATOM 878 C CA . ASP A 1 119 ? -3.582 -3.620 -9.522 1.00 94.00 119 ASP A CA 1
ATOM 879 C C . ASP A 1 119 ? -2.798 -4.298 -8.395 1.00 94.00 119 ASP A C 1
ATOM 881 O O . ASP A 1 119 ? -3.214 -5.337 -7.879 1.00 94.00 119 ASP A O 1
ATOM 885 N N . ILE A 1 120 ? -1.725 -3.651 -7.932 1.00 95.06 120 ILE A N 1
ATOM 886 C CA . ILE A 1 120 ? -0.967 -4.102 -6.760 1.00 95.06 120 ILE A CA 1
ATOM 887 C C . ILE A 1 120 ? -1.820 -4.023 -5.487 1.00 95.06 120 ILE A C 1
ATOM 889 O O . ILE A 1 120 ? -1.823 -4.958 -4.688 1.00 95.06 120 ILE A O 1
ATOM 893 N N . ALA A 1 121 ? -2.601 -2.954 -5.307 1.00 95.25 121 ALA A N 1
ATOM 894 C CA . ALA A 1 121 ? -3.506 -2.831 -4.167 1.00 95.25 121 ALA A CA 1
ATOM 895 C C . ALA A 1 121 ? -4.577 -3.936 -4.149 1.00 95.25 121 ALA A C 1
ATOM 897 O O . ALA A 1 121 ? -4.869 -4.486 -3.085 1.00 95.25 121 ALA A O 1
ATOM 898 N N . ARG A 1 122 ? -5.134 -4.313 -5.312 1.00 94.56 122 ARG A N 1
ATOM 899 C CA . ARG A 1 122 ? -6.057 -5.461 -5.438 1.00 94.56 122 ARG A CA 1
ATOM 900 C C . ARG A 1 122 ? -5.389 -6.761 -5.012 1.00 94.56 122 ARG A C 1
ATOM 902 O O . ARG A 1 122 ? -5.948 -7.481 -4.190 1.00 94.56 122 ARG A O 1
ATOM 909 N N . LEU A 1 123 ? -4.171 -7.006 -5.490 1.00 93.19 123 LEU A N 1
ATOM 910 C CA . LEU A 1 123 ? -3.390 -8.185 -5.124 1.00 93.19 123 LEU A CA 1
ATOM 911 C C . LEU A 1 123 ? -3.145 -8.266 -3.607 1.00 93.19 123 LEU A C 1
ATOM 913 O O . LEU A 1 123 ? -3.399 -9.302 -2.992 1.00 93.19 123 LEU A O 1
ATOM 917 N N . ALA A 1 124 ? -2.715 -7.164 -2.985 1.00 92.00 124 ALA A N 1
ATOM 918 C CA . ALA A 1 124 ? -2.506 -7.082 -1.537 1.00 92.00 124 ALA A CA 1
ATOM 919 C C . ALA A 1 124 ? -3.809 -7.309 -0.744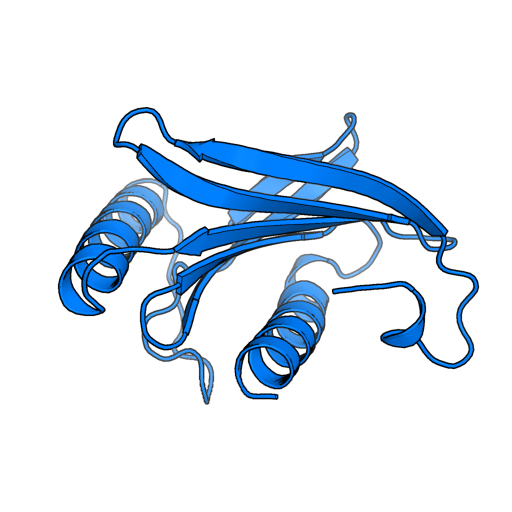 1.00 92.00 124 ALA A C 1
ATOM 921 O O . ALA A 1 124 ? -3.841 -8.013 0.273 1.00 92.00 124 ALA A O 1
ATOM 922 N N . ARG A 1 125 ? -4.925 -6.754 -1.230 1.00 89.94 125 ARG A N 1
ATOM 923 C CA . ARG A 1 125 ? -6.248 -6.937 -0.624 1.00 89.94 125 ARG A CA 1
ATOM 924 C C . ARG A 1 125 ? -6.717 -8.390 -0.676 1.00 89.94 125 ARG A C 1
ATOM 926 O O . ARG A 1 125 ? -7.243 -8.892 0.315 1.00 89.94 125 ARG A O 1
ATOM 933 N N . ASP A 1 126 ? -6.530 -9.069 -1.800 1.00 87.69 126 ASP A N 1
ATOM 934 C CA . ASP A 1 126 ? -6.947 -10.465 -1.945 1.00 87.69 126 ASP A CA 1
ATOM 935 C C . ASP A 1 126 ? -6.155 -11.383 -1.007 1.00 87.69 126 ASP A C 1
ATOM 937 O O . ASP A 1 126 ? -6.726 -12.291 -0.403 1.00 87.69 126 ASP A O 1
ATOM 941 N N . LYS A 1 127 ? -4.869 -11.089 -0.784 1.00 79.88 127 LYS A N 1
ATOM 942 C CA . LYS A 1 127 ? -4.019 -11.845 0.150 1.0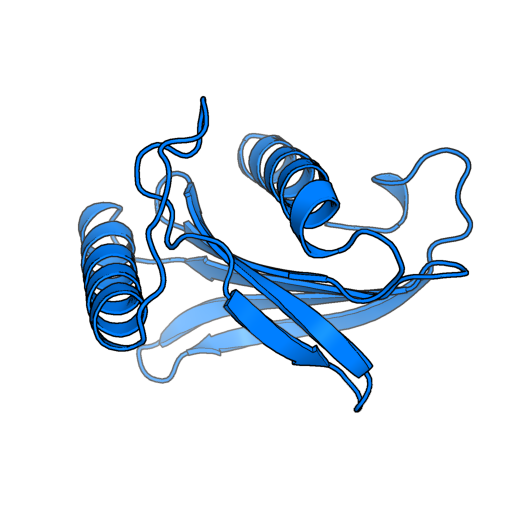0 79.88 127 LYS A CA 1
ATOM 943 C C . LYS A 1 127 ? -4.320 -11.608 1.617 1.00 79.88 127 LYS A C 1
ATOM 945 O O . LYS A 1 127 ? -4.112 -12.498 2.426 1.00 79.88 127 LYS A O 1
ATOM 950 N N . SER A 1 128 ? -4.824 -10.436 1.978 1.00 70.69 128 SER A N 1
ATOM 951 C CA . SER A 1 128 ? -5.248 -10.172 3.359 1.00 70.69 128 SER A CA 1
ATOM 952 C C . SER A 1 128 ? -6.611 -10.789 3.701 1.00 70.69 128 SER A C 1
ATOM 954 O O . SER A 1 128 ? -7.021 -10.756 4.861 1.00 70.69 128 SER A O 1
ATOM 956 N N . ARG A 1 129 ? -7.322 -11.357 2.715 1.00 66.31 129 ARG A N 1
ATOM 957 C CA . ARG A 1 129 ? -8.573 -12.109 2.911 1.00 66.31 129 ARG A CA 1
ATOM 958 C C . ARG A 1 129 ? -8.374 -13.624 3.029 1.00 66.31 129 ARG A C 1
ATOM 960 O O . ARG A 1 129 ? -9.290 -14.285 3.514 1.00 66.31 129 ARG A O 1
ATOM 967 N N . SER A 1 130 ? -7.246 -14.152 2.545 1.00 51.75 130 SER A N 1
ATOM 968 C CA . SER A 1 1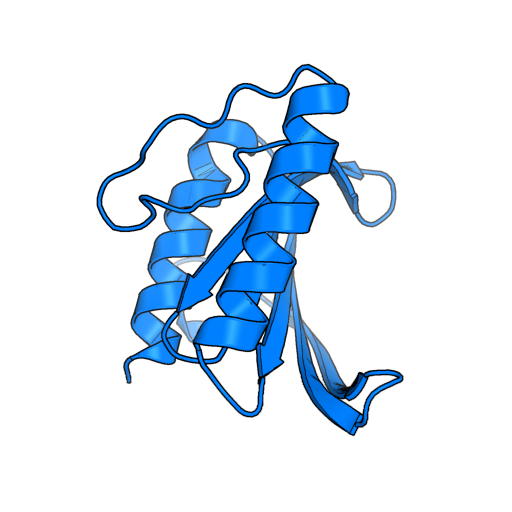30 ? -6.884 -15.580 2.558 1.00 51.75 130 SER A CA 1
ATOM 969 C C . SER A 1 130 ? -6.115 -15.965 3.811 1.00 51.75 130 SER A C 1
ATOM 971 O O . SER A 1 130 ? -6.429 -17.031 4.378 1.00 51.75 130 SER A O 1
#

pLDDT: mean 91.28, std 6.85, range [51.75, 98.25]

Sequence (130 aa):
MSPADFPGQAVTENSREAGETSSAEPAVQVELSGADFTVLESLVLFETANLAQALLSGIKQDQISQGVTPQPIEGFEDNSGVIGDQLHGDDASTLFFVQGRALVRITLTGSGRPEKVWDIARLARDKSRS

Secondary structure (DSSP, 8-state):
--GGGSTTS--EEEEEEEEE-TTS-EEEEEEEE-SS-EEEEEEEE-SSHHHHHHHHHHHHHHHHHTT--PPPBTTBTT----EEEEETTEEEEEEEEEETTEEEEEEEESTTHHHHHHHHHHHHHHHTT-